Protein AF-A0A2N5IB64-F1 (afdb_monomer_lite)

Foldseek 3Di:
DPDDDPVCPPDLPPPPDDFDDPDVQKTADWDQPDLVAIETADIDGNDPPPCPVVVSVVVSVVVTQKYKYWPPPDPVVVVSLVVVVWDWDFDCDVVVNGTTIMTMDGDD

Radius of gyration: 14.31 Å; chains: 1; bounding box: 31×39×37 Å

pLDDT: mean 80.92, std 18.36, range [35.72, 97.31]

Sequence (108 aa):
MPMVSKLAWDNPYYSFGEMKRLAPGIKGHLIDTGHKGVYIPTLFSEKQGNGTAGAYIDSLKEAYAQIRFPNVLSPILQGMLKRRGFYLKREYVPILKTHADVYVWRRK

Secondary structure (DSSP, 8-state):
-----GGGTS-TT---S--EEEETTEEEEEEE-GGG-EEEEEEEESSSSSSHHHHHHHHHHHH-SEEEEET---HHHHHHHHHTT-EEEEEEEGGGTEEEEEEEEE--

Structure (mmCIF, N/CA/C/O backbone):
data_AF-A0A2N5IB64-F1
#
_entry.id   AF-A0A2N5IB64-F1
#
loop_
_atom_site.group_PDB
_atom_site.id
_atom_site.type_symbol
_atom_site.label_atom_id
_atom_site.label_alt_id
_atom_site.label_comp_id
_atom_site.label_asym_id
_atom_site.label_entity_id
_atom_site.label_seq_id
_atom_site.pdbx_PDB_ins_code
_atom_site.Cartn_x
_atom_site.Cartn_y
_atom_site.Cartn_z
_atom_site.occupancy
_atom_site.B_iso_or_equiv
_atom_site.auth_seq_id
_atom_site.auth_comp_id
_atom_site.auth_asym_id
_atom_site.auth_atom_id
_atom_site.pdbx_PDB_model_num
ATOM 1 N N . MET A 1 1 ? -6.903 25.255 -24.037 1.00 35.94 1 MET A N 1
ATOM 2 C CA . MET A 1 1 ? -6.832 23.793 -23.814 1.00 35.94 1 MET A CA 1
ATOM 3 C C . MET A 1 1 ? -5.558 23.515 -23.035 1.00 35.94 1 MET A C 1
ATOM 5 O O . MET A 1 1 ? -4.513 23.927 -23.527 1.00 35.94 1 MET A O 1
ATOM 9 N N . PRO A 1 2 ? -5.589 22.928 -21.827 1.00 40.12 2 PRO A N 1
ATOM 10 C CA . PRO A 1 2 ? -4.347 22.606 -21.143 1.00 40.12 2 PRO A CA 1
ATOM 11 C C . PRO A 1 2 ? -3.660 21.468 -21.907 1.00 40.12 2 PRO A C 1
ATOM 13 O O . PRO A 1 2 ? -4.249 20.421 -22.172 1.00 40.12 2 PRO A O 1
ATOM 16 N N . MET A 1 3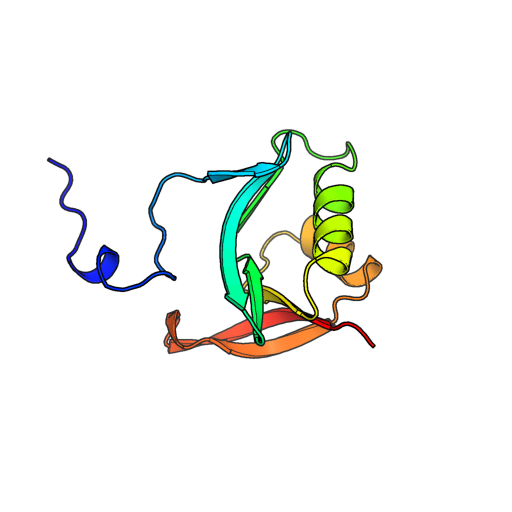 ? -2.428 21.735 -22.328 1.00 41.09 3 MET A N 1
ATOM 17 C CA . MET A 1 3 ? -1.568 20.831 -23.083 1.00 41.09 3 MET A CA 1
ATOM 18 C C . MET A 1 3 ? -1.117 19.701 -22.148 1.00 41.09 3 MET A C 1
ATOM 20 O O . MET A 1 3 ? -0.131 19.827 -21.426 1.00 41.09 3 MET A O 1
ATOM 24 N N . VAL A 1 4 ? -1.864 18.600 -22.115 1.00 40.88 4 VAL A N 1
ATOM 25 C CA . VAL A 1 4 ? -1.390 17.371 -21.470 1.00 40.88 4 VAL A CA 1
ATOM 26 C C . VAL A 1 4 ? -0.304 16.792 -22.377 1.00 40.88 4 VAL A C 1
ATOM 28 O O . VAL A 1 4 ? -0.556 16.503 -23.548 1.00 40.88 4 VAL A O 1
ATOM 31 N N . SER A 1 5 ? 0.929 16.697 -21.874 1.00 36.25 5 SER A N 1
ATOM 32 C CA . SER A 1 5 ? 2.069 16.215 -22.658 1.00 36.25 5 SER A CA 1
ATOM 33 C C . SER A 1 5 ? 1.833 14.774 -23.135 1.00 36.25 5 SER A C 1
ATOM 35 O O . SER A 1 5 ? 1.242 13.958 -22.425 1.00 36.25 5 SER A O 1
ATOM 37 N N . LYS A 1 6 ? 2.324 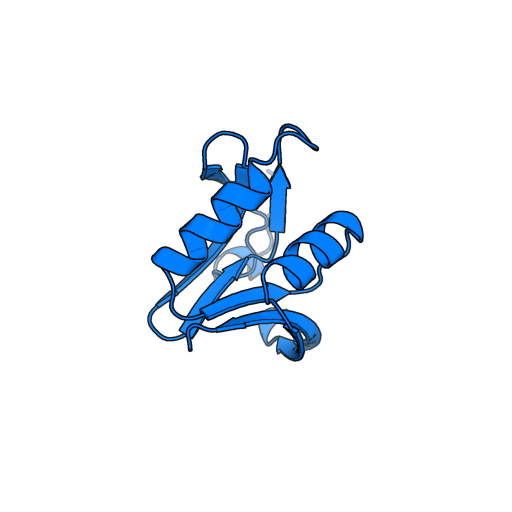14.441 -24.341 1.00 39.97 6 LYS A N 1
ATOM 38 C CA . LYS A 1 6 ? 2.241 13.094 -24.951 1.00 39.97 6 LYS A CA 1
ATOM 39 C C . LYS A 1 6 ? 2.702 11.956 -24.022 1.00 39.97 6 LYS A C 1
ATOM 41 O O . LYS A 1 6 ? 2.291 10.822 -24.217 1.00 39.97 6 LYS A O 1
ATOM 46 N N . LEU A 1 7 ? 3.495 12.255 -22.988 1.00 38.41 7 LEU A N 1
ATOM 47 C CA . LEU A 1 7 ? 3.955 11.289 -21.986 1.00 38.41 7 LEU A CA 1
ATOM 48 C C . LEU A 1 7 ? 2.817 10.631 -21.180 1.00 38.41 7 LEU A C 1
ATOM 50 O O . LEU A 1 7 ? 3.005 9.537 -20.655 1.00 38.41 7 LEU A O 1
ATOM 54 N N . ALA A 1 8 ? 1.666 11.299 -21.051 1.00 40.28 8 ALA A N 1
ATOM 55 C CA . ALA A 1 8 ? 0.556 10.844 -20.213 1.00 40.28 8 ALA A CA 1
ATOM 56 C C . ALA A 1 8 ? -0.352 9.796 -20.883 1.00 40.28 8 ALA A C 1
ATOM 58 O O . ALA A 1 8 ? -1.127 9.143 -20.190 1.00 40.28 8 ALA A O 1
ATOM 59 N N . TRP A 1 9 ? -0.273 9.632 -22.208 1.00 35.97 9 TRP A N 1
ATOM 60 C CA . TRP A 1 9 ? -1.150 8.716 -22.949 1.00 35.97 9 TRP A CA 1
ATOM 61 C C . TRP A 1 9 ? -0.636 7.269 -22.965 1.00 35.97 9 TRP A C 1
ATOM 63 O O . TRP A 1 9 ? -1.440 6.343 -22.931 1.00 35.97 9 TRP A O 1
ATOM 73 N N . ASP A 1 10 ? 0.685 7.071 -22.913 1.00 35.72 10 ASP A N 1
ATOM 74 C CA . ASP A 1 10 ? 1.311 5.753 -23.116 1.00 35.72 10 ASP A CA 1
ATOM 75 C C . ASP A 1 10 ? 1.753 5.055 -21.819 1.00 35.72 10 ASP A C 1
ATOM 77 O O . ASP A 1 10 ? 2.425 4.022 -21.855 1.00 35.72 10 ASP A O 1
ATOM 81 N N . ASN A 1 11 ? 1.421 5.608 -20.648 1.00 43.75 11 ASN A N 1
ATOM 82 C CA . ASN A 1 11 ? 1.944 5.098 -19.386 1.00 43.75 11 ASN A CA 1
ATOM 83 C C . ASN A 1 11 ? 0.846 4.947 -18.315 1.00 43.75 11 ASN A C 1
ATOM 85 O O . ASN A 1 11 ? 0.459 5.944 -17.701 1.00 43.75 11 ASN A O 1
ATOM 89 N N . PRO A 1 12 ? 0.399 3.712 -17.997 1.00 47.06 12 PRO A N 1
ATOM 90 C CA . PRO A 1 12 ? -0.619 3.469 -16.969 1.00 47.06 12 PRO A CA 1
ATOM 91 C C . PRO A 1 12 ? -0.159 3.852 -15.551 1.00 47.06 12 PRO A C 1
ATOM 93 O O . PRO A 1 12 ? -0.943 3.776 -14.607 1.00 47.06 12 PRO A O 1
ATOM 96 N N . TYR A 1 13 ? 1.101 4.273 -15.394 1.00 45.22 13 TYR A N 1
ATOM 97 C CA . TYR A 1 13 ? 1.702 4.680 -14.133 1.00 45.22 13 TYR A CA 1
ATOM 98 C C . TYR A 1 13 ? 1.858 6.211 -13.979 1.00 45.22 13 TYR A C 1
ATOM 100 O O . TYR A 1 13 ? 2.1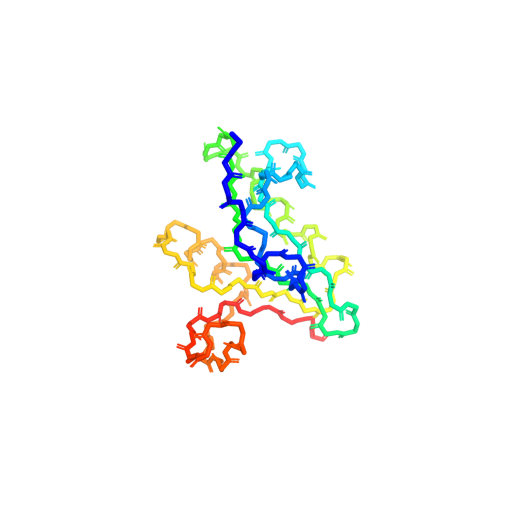25 6.666 -12.868 1.00 45.22 13 TYR A O 1
ATOM 108 N N . TYR A 1 14 ? 1.648 7.017 -15.034 1.00 47.72 14 TYR A N 1
ATOM 109 C CA . TYR A 1 14 ? 1.547 8.487 -14.948 1.00 47.72 14 TYR A CA 1
ATOM 110 C C . TYR A 1 14 ? 0.085 8.922 -14.952 1.00 47.72 14 TYR A C 1
ATOM 112 O O . TYR A 1 14 ? -0.378 9.649 -15.828 1.00 47.72 14 TYR A O 1
ATOM 120 N N . SER A 1 15 ? -0.670 8.514 -13.941 1.00 50.03 15 SER A N 1
ATOM 121 C CA . SER A 1 15 ? -1.950 9.157 -13.693 1.00 50.03 15 SER A CA 1
ATOM 122 C C . SER A 1 15 ? -1.708 10.513 -13.022 1.00 50.03 15 SER A C 1
ATOM 124 O O . SER A 1 15 ? -1.887 10.663 -11.822 1.00 50.03 15 SER A O 1
ATOM 126 N N . PHE A 1 16 ? -1.378 11.518 -13.837 1.00 46.66 16 PHE A N 1
ATOM 127 C CA . PHE A 1 16 ? -1.819 12.905 -13.616 1.00 46.66 16 PHE A CA 1
ATOM 128 C C . PHE A 1 16 ? -3.327 13.059 -13.934 1.00 46.66 16 PHE A C 1
ATOM 130 O O . PHE A 1 16 ? -3.801 14.147 -14.244 1.00 46.66 16 PHE A O 1
ATOM 137 N N . GLY A 1 17 ? -4.079 11.953 -13.928 1.00 54.66 17 GLY A N 1
ATOM 138 C CA . GLY A 1 17 ? -5.533 11.949 -14.015 1.00 54.66 17 GLY A CA 1
ATOM 139 C C . GLY A 1 17 ? -6.160 12.289 -12.666 1.00 54.66 17 GLY A C 1
ATOM 140 O O . GLY A 1 17 ? -5.487 12.307 -11.638 1.00 54.66 17 GLY A O 1
ATOM 141 N N . GLU A 1 18 ? -7.465 12.538 -12.666 1.00 60.62 18 GLU A N 1
ATOM 142 C CA . GLU A 1 18 ? -8.211 12.822 -11.442 1.00 60.62 18 GLU A CA 1
ATOM 143 C C . GLU A 1 18 ? -8.037 11.699 -10.406 1.00 60.62 18 GLU A C 1
ATOM 145 O O . GLU A 1 18 ? -8.060 10.508 -10.740 1.00 60.62 18 GLU A O 1
ATOM 150 N N . MET A 1 19 ? -7.863 12.079 -9.134 1.00 71.81 19 MET A N 1
ATOM 151 C CA . MET A 1 19 ? -7.821 11.123 -8.029 1.00 71.81 19 MET A CA 1
ATOM 152 C C . MET A 1 19 ? -9.122 10.319 -8.007 1.00 71.81 19 MET A C 1
ATOM 154 O O . MET A 1 19 ? -10.197 10.857 -7.731 1.00 71.81 19 MET A O 1
ATOM 158 N N . LYS A 1 20 ? -9.019 9.014 -8.260 1.00 80.38 20 LYS A N 1
ATOM 159 C CA . LYS A 1 20 ? -10.183 8.131 -8.273 1.00 80.38 20 LYS A CA 1
ATOM 160 C C . LYS A 1 20 ? -10.636 7.850 -6.850 1.00 80.38 20 LYS A C 1
ATOM 162 O O . LYS A 1 20 ? -9.822 7.741 -5.933 1.00 80.38 20 LYS A O 1
ATOM 167 N N . ARG A 1 21 ? -11.943 7.682 -6.666 1.00 86.94 21 ARG A N 1
ATOM 168 C CA . ARG A 1 21 ? -12.491 7.123 -5.429 1.00 86.94 21 ARG A CA 1
ATOM 169 C C . ARG A 1 21 ? -12.156 5.631 -5.392 1.00 86.94 21 ARG A C 1
ATOM 171 O O . ARG A 1 21 ? -12.621 4.889 -6.249 1.00 86.94 21 ARG A O 1
ATOM 178 N N . LEU A 1 22 ? -11.338 5.216 -4.427 1.00 85.50 22 LEU A N 1
ATOM 179 C CA . LEU A 1 22 ? -10.899 3.823 -4.273 1.00 85.50 22 LEU A CA 1
ATOM 180 C C . LEU A 1 22 ? -11.801 3.046 -3.306 1.00 85.50 22 LEU A C 1
ATOM 182 O O . LEU A 1 22 ? -12.051 1.864 -3.502 1.00 85.50 22 LEU A O 1
ATOM 186 N N . ALA A 1 23 ? -12.305 3.724 -2.275 1.00 88.75 23 ALA A N 1
ATOM 187 C CA . ALA A 1 23 ? -13.268 3.200 -1.310 1.00 88.75 23 ALA A CA 1
ATOM 188 C C . ALA A 1 23 ? -14.065 4.370 -0.693 1.00 88.75 23 ALA A C 1
ATOM 190 O O . ALA A 1 23 ? -13.715 5.537 -0.917 1.00 88.75 23 ALA A O 1
ATOM 191 N N . PRO A 1 24 ? -15.139 4.126 0.083 1.00 89.44 24 PRO A N 1
ATOM 192 C CA . PRO A 1 24 ? -15.791 5.187 0.848 1.00 89.44 24 PRO A CA 1
ATOM 193 C C . PRO A 1 24 ? -14.777 5.946 1.721 1.00 89.44 24 PRO A C 1
ATOM 195 O O . PRO A 1 24 ? -14.083 5.338 2.528 1.00 89.44 24 PRO A O 1
ATOM 198 N N . GLY A 1 25 ? -14.654 7.265 1.532 1.00 90.00 25 GLY A N 1
ATOM 199 C CA . GLY A 1 25 ? -13.702 8.104 2.268 1.00 90.00 25 GLY A CA 1
ATOM 200 C C . GLY A 1 25 ? -12.244 8.035 1.796 1.00 90.00 25 GLY A C 1
ATOM 201 O O . GLY A 1 25 ? -11.405 8.715 2.384 1.00 90.00 25 GLY A O 1
ATOM 202 N N . ILE A 1 26 ? -11.927 7.251 0.755 1.00 91.12 26 ILE A N 1
ATOM 203 C CA . ILE A 1 26 ? -10.560 7.055 0.249 1.00 91.12 26 ILE A CA 1
ATOM 204 C C . ILE A 1 26 ? -10.470 7.411 -1.232 1.00 91.12 26 ILE A C 1
ATOM 206 O O . ILE A 1 26 ? -11.196 6.868 -2.070 1.00 91.12 26 ILE A O 1
ATOM 210 N N . LYS A 1 27 ? -9.514 8.280 -1.562 1.00 89.62 27 LYS A N 1
ATOM 211 C CA . LYS A 1 27 ? -9.155 8.640 -2.935 1.00 89.62 27 LYS A CA 1
ATOM 212 C C . LYS A 1 27 ? -7.696 8.314 -3.218 1.00 89.62 27 LYS A C 1
ATOM 214 O O . LYS A 1 27 ? -6.881 8.237 -2.301 1.00 89.62 27 LYS A O 1
ATOM 219 N N . GLY A 1 28 ? -7.353 8.148 -4.485 1.00 87.81 28 GLY A N 1
ATOM 220 C CA . GLY A 1 28 ? -5.968 7.983 -4.895 1.00 87.81 28 GLY A CA 1
ATOM 221 C C . GLY A 1 28 ? -5.828 7.276 -6.229 1.00 87.81 28 GLY A C 1
ATOM 222 O O . GLY A 1 28 ? -6.746 7.257 -7.050 1.00 87.81 28 GLY A O 1
ATOM 223 N N . HIS A 1 29 ? -4.660 6.676 -6.411 1.00 85.69 29 HIS A N 1
ATOM 224 C CA . HIS A 1 29 ? -4.329 5.899 -7.591 1.00 85.69 29 HIS A CA 1
ATOM 225 C C . HIS A 1 29 ? -3.942 4.491 -7.169 1.00 85.69 29 HIS A C 1
ATOM 227 O O . HIS A 1 29 ? -3.141 4.294 -6.255 1.00 85.69 29 HIS A O 1
ATOM 233 N N . LEU A 1 30 ? -4.534 3.518 -7.850 1.00 86.62 30 LEU A N 1
ATOM 234 C CA . LEU A 1 30 ? -4.275 2.104 -7.668 1.00 86.62 30 LEU A CA 1
ATOM 235 C C . LEU A 1 30 ? -3.959 1.520 -9.035 1.00 86.62 30 LEU A C 1
ATOM 237 O O . LEU A 1 30 ? -4.710 1.721 -9.988 1.00 86.62 30 LEU A O 1
ATOM 241 N N . ILE A 1 31 ? -2.837 0.819 -9.113 1.00 85.56 31 ILE A N 1
ATOM 242 C CA . ILE A 1 31 ? -2.367 0.165 -10.323 1.00 85.56 31 ILE A CA 1
ATOM 243 C C . ILE A 1 31 ? -2.297 -1.318 -10.009 1.00 85.56 31 ILE A C 1
ATOM 245 O O . ILE A 1 31 ? -1.388 -1.783 -9.314 1.00 85.56 31 ILE A O 1
ATOM 249 N N . ASP A 1 32 ? -3.303 -2.042 -10.481 1.00 84.31 32 ASP A N 1
ATOM 250 C CA . ASP A 1 32 ? -3.318 -3.493 -10.418 1.00 84.31 32 ASP A CA 1
ATOM 251 C C . ASP A 1 32 ? -2.348 -4.041 -11.471 1.00 84.31 32 ASP A C 1
ATOM 253 O O . ASP A 1 32 ? -2.420 -3.698 -12.651 1.00 84.31 32 ASP A O 1
ATOM 257 N N . THR A 1 33 ? -1.398 -4.859 -11.025 1.00 79.69 33 THR A N 1
ATOM 258 C CA . THR A 1 33 ? -0.401 -5.508 -11.885 1.00 79.69 33 THR A CA 1
ATOM 259 C C . THR A 1 33 ? -0.608 -7.026 -11.956 1.00 79.69 33 THR A C 1
ATOM 261 O O . THR A 1 33 ? 0.316 -7.771 -12.300 1.00 79.69 33 THR A O 1
ATOM 264 N N . GLY A 1 34 ? -1.810 -7.502 -11.615 1.00 79.44 34 GLY A N 1
ATOM 265 C CA . GLY A 1 34 ? -2.194 -8.908 -11.630 1.00 79.44 34 GLY A CA 1
ATOM 266 C C . GLY A 1 34 ? -1.341 -9.730 -10.666 1.00 79.44 34 GLY A C 1
ATOM 267 O O . GLY A 1 34 ? -1.223 -9.415 -9.482 1.00 79.44 34 GLY A O 1
ATOM 268 N N . HIS A 1 35 ? -0.665 -10.765 -11.177 1.00 69.44 35 HIS A N 1
ATOM 269 C CA . HIS A 1 35 ? 0.189 -11.653 -10.372 1.00 69.44 35 HIS A CA 1
ATOM 270 C C . HIS A 1 35 ? 1.320 -10.937 -9.616 1.00 69.44 35 HIS A C 1
ATOM 272 O O . HIS A 1 35 ? 1.827 -11.461 -8.626 1.00 69.44 35 HIS A O 1
ATOM 278 N N . LYS A 1 36 ? 1.728 -9.738 -10.054 1.00 70.56 36 LYS A N 1
ATOM 279 C CA . LYS A 1 36 ? 2.749 -8.933 -9.366 1.00 70.56 36 LYS A CA 1
ATOM 280 C C . LYS A 1 36 ? 2.191 -8.172 -8.157 1.00 70.56 36 LYS A C 1
ATOM 282 O O . LYS A 1 36 ? 2.986 -7.613 -7.397 1.00 70.56 36 LYS A O 1
ATOM 287 N N . GLY A 1 37 ? 0.875 -8.183 -7.947 1.00 86.62 37 GLY A N 1
ATOM 288 C CA . GLY A 1 37 ? 0.173 -7.498 -6.867 1.00 86.62 37 GLY A CA 1
ATOM 289 C C . GLY A 1 37 ? -0.297 -6.102 -7.263 1.00 86.62 37 GLY A C 1
ATOM 290 O O . GLY A 1 37 ? -0.480 -5.801 -8.439 1.00 86.62 37 GLY A O 1
ATOM 291 N N . VAL A 1 38 ? -0.452 -5.230 -6.274 1.00 89.56 38 VAL A N 1
ATOM 292 C CA . VAL A 1 38 ? -0.960 -3.871 -6.473 1.00 89.56 38 VAL A CA 1
ATOM 293 C C . VAL A 1 38 ? 0.067 -2.812 -6.075 1.00 89.56 38 VAL A C 1
ATOM 295 O O . VAL A 1 38 ? 0.808 -2.972 -5.100 1.00 89.56 38 VAL A O 1
ATOM 298 N N . TYR A 1 39 ? 0.106 -1.721 -6.837 1.00 88.50 39 TYR A N 1
ATOM 299 C CA . TYR A 1 39 ? 0.902 -0.528 -6.560 1.00 88.50 39 TYR A CA 1
ATOM 300 C C . TYR A 1 39 ? -0.016 0.655 -6.258 1.00 88.50 39 TYR A C 1
ATOM 302 O O . TYR A 1 39 ? -0.943 0.943 -7.011 1.00 88.50 39 TYR A O 1
ATOM 310 N N . ILE A 1 40 ? 0.264 1.358 -5.165 1.00 89.56 40 ILE A N 1
ATOM 311 C CA . ILE A 1 40 ? -0.533 2.493 -4.694 1.00 89.56 40 ILE A CA 1
ATOM 312 C C . ILE A 1 40 ? 0.402 3.692 -4.527 1.00 89.56 40 ILE A C 1
ATOM 314 O O . ILE A 1 40 ? 0.934 3.914 -3.437 1.00 89.56 40 ILE A O 1
ATOM 318 N N . PRO A 1 41 ? 0.668 4.443 -5.611 1.00 85.38 41 PRO A N 1
ATOM 319 C CA . PRO A 1 41 ? 1.562 5.598 -5.566 1.00 85.38 41 PRO A CA 1
ATOM 320 C C . PRO A 1 41 ? 0.979 6.777 -4.785 1.00 85.38 41 PRO A C 1
ATOM 322 O O . PRO A 1 41 ? 1.722 7.643 -4.333 1.00 85.38 41 PRO A O 1
ATOM 325 N N . THR A 1 42 ? -0.343 6.838 -4.631 1.00 85.75 42 THR A N 1
ATOM 326 C CA . THR A 1 42 ? -1.015 7.952 -3.959 1.00 85.75 42 THR A CA 1
ATOM 327 C C . THR A 1 42 ? -2.257 7.449 -3.248 1.00 85.75 42 THR A C 1
ATOM 329 O O . THR A 1 42 ? -3.090 6.767 -3.844 1.00 85.75 42 THR A O 1
ATOM 332 N N . LEU A 1 43 ? -2.380 7.806 -1.971 1.00 88.25 43 LEU A N 1
ATOM 333 C CA . LEU A 1 43 ? -3.504 7.457 -1.113 1.00 88.25 43 LEU A CA 1
ATOM 334 C C . LEU A 1 43 ? -3.874 8.671 -0.263 1.00 88.25 43 LEU A C 1
ATOM 336 O O . LEU A 1 43 ? -3.026 9.234 0.428 1.00 88.25 43 LEU A O 1
ATOM 340 N N . PHE A 1 44 ? -5.145 9.045 -0.292 1.00 88.25 44 PHE A N 1
ATOM 341 C CA . PHE A 1 44 ? -5.699 10.170 0.440 1.00 88.25 44 PHE A CA 1
ATOM 342 C C . PHE A 1 44 ? -6.961 9.738 1.185 1.00 88.25 44 PHE A C 1
ATOM 344 O O . PHE A 1 44 ? -7.840 9.095 0.613 1.00 88.25 44 PHE A O 1
ATOM 351 N N . SER A 1 45 ? -7.054 10.110 2.461 1.00 90.56 45 SER A N 1
ATOM 352 C CA . SER A 1 45 ? -8.253 9.915 3.279 1.00 90.56 45 SER A CA 1
ATOM 353 C C . SER A 1 45 ? -8.984 11.242 3.407 1.00 90.56 45 SER A C 1
ATOM 355 O O . SER A 1 45 ? -8.380 12.220 3.844 1.00 90.56 45 SER A O 1
ATOM 357 N N . GLU A 1 46 ? -10.276 11.276 3.077 1.00 89.31 46 GLU A N 1
ATOM 358 C CA . GLU A 1 46 ? -11.114 12.481 3.198 1.00 89.31 46 GLU A CA 1
ATOM 359 C C . GLU A 1 46 ? -11.207 12.970 4.648 1.00 89.31 46 GLU A C 1
ATOM 361 O O . GLU A 1 46 ? -11.293 14.168 4.905 1.00 89.31 46 GLU A O 1
ATOM 366 N N . LYS A 1 47 ? -11.136 12.038 5.605 1.00 89.75 47 LYS A N 1
ATOM 367 C CA . LYS A 1 47 ? -11.072 12.322 7.038 1.00 89.75 47 LYS A CA 1
ATOM 368 C C . LYS A 1 47 ? -9.918 11.547 7.661 1.00 89.75 47 LYS A C 1
ATOM 370 O O . LYS A 1 47 ? -9.788 10.341 7.457 1.00 89.75 47 LYS A O 1
ATOM 375 N N . GLN A 1 48 ? -9.063 12.232 8.412 1.00 86.38 48 GLN A N 1
ATOM 376 C CA . GLN A 1 48 ? -7.972 11.594 9.149 1.00 86.38 48 GLN A CA 1
ATOM 377 C C . GLN A 1 48 ? -8.458 11.124 10.530 1.00 86.38 48 GLN A C 1
ATOM 379 O O . GLN A 1 48 ? -9.406 11.675 11.083 1.00 86.38 48 GLN A O 1
ATOM 384 N N . GLY A 1 49 ? -7.821 10.089 11.085 1.00 85.88 49 GLY A N 1
ATOM 385 C CA . GLY A 1 49 ? -8.068 9.626 12.460 1.00 85.88 49 GLY A CA 1
ATOM 386 C C . GLY A 1 49 ? -9.306 8.745 12.683 1.00 85.88 49 GLY A C 1
ATOM 387 O O . GLY A 1 49 ? -9.507 8.279 13.796 1.00 85.88 49 GLY A O 1
ATOM 388 N N . ASN A 1 50 ? -10.107 8.453 11.656 1.00 88.38 50 ASN A N 1
ATOM 389 C CA . ASN A 1 50 ? -11.324 7.630 11.777 1.00 88.38 50 ASN A CA 1
ATOM 390 C C . ASN A 1 50 ? -11.124 6.137 11.429 1.00 88.38 50 ASN A C 1
ATOM 392 O O . ASN A 1 50 ? -12.089 5.385 11.354 1.00 88.38 50 ASN A O 1
ATOM 396 N N . GLY A 1 51 ? -9.888 5.717 11.144 1.00 90.12 51 GLY A N 1
ATOM 397 C CA . GLY A 1 51 ? -9.557 4.330 10.801 1.00 90.12 51 GLY A CA 1
ATOM 398 C C . GLY A 1 51 ? -9.857 3.900 9.358 1.00 90.12 51 GLY A C 1
ATOM 399 O O . GLY A 1 51 ? -9.401 2.827 8.969 1.00 90.12 51 GLY A O 1
ATOM 400 N N . THR A 1 52 ? -10.521 4.719 8.530 1.00 93.00 52 THR A N 1
ATOM 401 C CA . THR A 1 52 ? -10.944 4.329 7.168 1.00 93.00 52 THR A CA 1
ATOM 402 C C . THR A 1 52 ? -9.774 3.909 6.278 1.00 93.00 52 THR A C 1
ATOM 404 O O . THR A 1 52 ? -9.836 2.866 5.634 1.00 93.00 52 THR A O 1
ATOM 407 N N . ALA A 1 53 ? -8.671 4.665 6.283 1.00 92.75 53 ALA A N 1
ATOM 408 C CA . ALA A 1 53 ? -7.481 4.307 5.506 1.00 92.75 53 ALA A CA 1
ATOM 409 C C . ALA A 1 53 ? -6.877 2.972 5.960 1.00 92.75 53 ALA A C 1
ATOM 411 O O . ALA A 1 53 ? -6.411 2.188 5.140 1.00 92.75 53 ALA A O 1
ATOM 412 N N . GLY A 1 54 ? -6.925 2.701 7.265 1.00 94.00 54 GLY A N 1
ATOM 413 C CA . GLY A 1 54 ? -6.466 1.443 7.829 1.00 94.00 54 GLY A CA 1
ATOM 414 C C . GLY A 1 54 ? -7.309 0.264 7.353 1.00 94.00 54 GLY A C 1
ATOM 415 O O . GLY A 1 54 ? -6.748 -0.693 6.833 1.00 94.00 54 GLY A O 1
ATOM 416 N N . ALA A 1 55 ? -8.635 0.378 7.467 1.00 94.06 55 ALA A N 1
ATOM 417 C CA . ALA A 1 55 ? -9.575 -0.644 7.007 1.00 94.06 55 ALA A CA 1
ATOM 418 C C . ALA A 1 55 ? -9.432 -0.921 5.503 1.00 94.06 55 ALA A C 1
ATOM 420 O O . ALA A 1 55 ? -9.411 -2.075 5.088 1.00 94.06 55 ALA A O 1
ATOM 421 N N . TYR A 1 56 ? -9.248 0.126 4.694 1.00 94.50 56 TYR A N 1
ATOM 422 C CA . TYR A 1 56 ? -8.972 -0.024 3.266 1.00 94.50 56 TYR A CA 1
ATOM 423 C C . TYR A 1 56 ? -7.651 -0.759 2.993 1.00 94.50 56 TYR A C 1
ATOM 425 O O . TYR A 1 56 ? -7.591 -1.639 2.144 1.00 94.50 56 TYR A O 1
ATOM 433 N N . ILE A 1 57 ? -6.577 -0.441 3.720 1.00 94.81 57 ILE A N 1
ATOM 434 C CA . ILE A 1 57 ? -5.304 -1.163 3.568 1.00 94.81 57 ILE A CA 1
ATOM 435 C C . ILE A 1 57 ? -5.456 -2.638 3.948 1.00 94.81 57 ILE A C 1
ATOM 437 O O . ILE A 1 57 ? -4.823 -3.495 3.334 1.00 94.81 57 ILE A O 1
ATOM 441 N N . ASP A 1 58 ? -6.268 -2.936 4.957 1.00 95.12 58 ASP A N 1
ATOM 442 C CA . ASP A 1 58 ? -6.485 -4.306 5.404 1.00 95.12 58 ASP A CA 1
ATOM 443 C C . ASP A 1 58 ? -7.331 -5.101 4.388 1.00 95.12 58 ASP A C 1
ATOM 445 O O . ASP A 1 58 ? -6.948 -6.223 4.066 1.00 95.12 58 ASP A O 1
ATOM 449 N N . SER A 1 59 ? -8.343 -4.500 3.745 1.00 93.56 59 SER A N 1
ATOM 450 C CA . SER A 1 59 ? -9.084 -5.166 2.655 1.00 93.56 59 SER A CA 1
ATOM 451 C C . SER A 1 59 ? -8.220 -5.455 1.421 1.00 93.56 59 SER A C 1
ATOM 453 O O . SER A 1 59 ? -8.397 -6.468 0.746 1.00 93.56 59 SER A O 1
ATOM 455 N N . LEU A 1 60 ? -7.211 -4.625 1.135 1.00 92.25 60 LEU A N 1
ATOM 456 C CA . LEU A 1 60 ? -6.256 -4.913 0.058 1.00 92.25 60 LEU A CA 1
ATOM 457 C C . LEU A 1 60 ? -5.450 -6.194 0.311 1.00 92.25 60 LEU A C 1
ATOM 459 O O . LEU A 1 60 ? -5.055 -6.857 -0.647 1.00 92.25 60 LEU A O 1
ATOM 463 N N . LYS A 1 61 ? -5.193 -6.557 1.573 1.00 93.25 61 LYS A N 1
ATOM 464 C CA . LYS A 1 61 ? -4.461 -7.791 1.916 1.00 93.25 61 LYS A CA 1
ATOM 465 C C . LYS A 1 61 ? -5.281 -9.046 1.651 1.00 93.25 61 LYS A C 1
ATOM 467 O O . LYS A 1 61 ? -4.708 -10.108 1.425 1.00 93.25 61 LYS A O 1
ATOM 472 N N . GLU A 1 62 ? -6.602 -8.919 1.686 1.00 90.38 62 GLU A N 1
ATOM 473 C CA . GLU A 1 62 ? -7.530 -9.992 1.335 1.00 90.38 62 GLU A CA 1
ATOM 474 C C . GLU A 1 62 ? -7.550 -10.200 -0.185 1.00 90.38 62 GLU A C 1
ATOM 476 O O . GLU A 1 62 ? -7.540 -11.336 -0.658 1.00 90.38 62 GLU A O 1
ATOM 481 N N . ALA A 1 63 ? -7.500 -9.103 -0.948 1.00 88.81 63 ALA A N 1
ATOM 482 C CA . ALA A 1 63 ? -7.600 -9.125 -2.405 1.00 88.81 63 ALA A CA 1
ATOM 483 C C . ALA A 1 63 ? -6.281 -9.459 -3.129 1.00 88.81 63 ALA A C 1
ATOM 485 O O . ALA A 1 63 ? -6.296 -10.135 -4.157 1.00 88.81 63 ALA A O 1
ATOM 486 N N . TYR A 1 64 ? -5.131 -9.006 -2.621 1.00 90.50 64 TYR A N 1
ATOM 487 C CA . TYR A 1 64 ? -3.855 -9.091 -3.339 1.00 90.50 64 TYR A CA 1
ATOM 488 C C . TYR A 1 64 ? -2.814 -9.916 -2.584 1.00 90.50 64 TYR A C 1
ATOM 490 O O . TYR A 1 64 ? -2.699 -9.843 -1.369 1.00 90.50 64 TYR A O 1
ATOM 498 N N . ALA A 1 65 ? -1.974 -10.660 -3.312 1.00 91.44 65 ALA A N 1
ATOM 499 C CA . ALA A 1 65 ? -0.841 -11.385 -2.722 1.00 91.44 65 ALA A CA 1
ATOM 500 C C . ALA A 1 65 ? 0.323 -10.458 -2.322 1.00 91.44 65 ALA A C 1
ATOM 502 O O . ALA A 1 65 ? 1.159 -10.815 -1.491 1.00 91.44 65 ALA A O 1
ATOM 503 N N . GLN A 1 66 ? 0.399 -9.276 -2.939 1.00 93.88 66 GLN A N 1
ATOM 504 C CA . GLN A 1 66 ? 1.443 -8.294 -2.693 1.00 93.88 66 GLN A CA 1
ATOM 505 C C . GLN A 1 66 ? 0.898 -6.874 -2.864 1.00 93.88 66 GLN A C 1
ATOM 507 O O . GLN A 1 66 ? 0.171 -6.593 -3.812 1.00 93.88 66 GLN A O 1
ATOM 512 N N . ILE A 1 67 ? 1.293 -5.970 -1.970 1.00 94.31 67 ILE A N 1
ATOM 513 C CA . ILE A 1 67 ? 0.886 -4.561 -1.971 1.00 94.31 67 ILE A CA 1
ATOM 514 C C . ILE A 1 67 ? 2.141 -3.702 -1.851 1.00 94.31 67 ILE A C 1
ATOM 516 O O . ILE A 1 67 ? 3.044 -4.028 -1.074 1.00 94.31 67 ILE A O 1
ATOM 520 N N . ARG A 1 68 ? 2.209 -2.607 -2.610 1.00 93.12 68 ARG A N 1
ATOM 521 C CA . ARG A 1 68 ? 3.344 -1.682 -2.596 1.00 93.12 68 ARG A CA 1
ATOM 522 C C . ARG A 1 68 ? 2.909 -0.227 -2.533 1.00 93.12 68 ARG A C 1
ATOM 524 O O . ARG A 1 68 ? 2.085 0.207 -3.331 1.00 93.12 68 ARG A O 1
ATOM 531 N N . PHE A 1 69 ? 3.558 0.529 -1.656 1.00 92.75 69 PHE A N 1
ATOM 532 C CA . PHE A 1 69 ? 3.435 1.980 -1.558 1.00 92.75 69 PHE A CA 1
ATOM 533 C C . PHE A 1 69 ? 4.807 2.625 -1.809 1.00 92.75 69 PHE A C 1
ATOM 535 O O . PHE A 1 69 ? 5.646 2.630 -0.901 1.00 92.75 69 PHE A O 1
ATOM 542 N N . PRO A 1 70 ? 5.086 3.117 -3.028 1.00 89.19 70 PRO A N 1
ATOM 543 C CA . PRO A 1 70 ? 6.325 3.832 -3.319 1.00 89.19 70 PRO A CA 1
ATOM 544 C C . PRO A 1 70 ? 6.289 5.261 -2.755 1.00 89.19 70 PRO A C 1
ATOM 546 O O . PRO A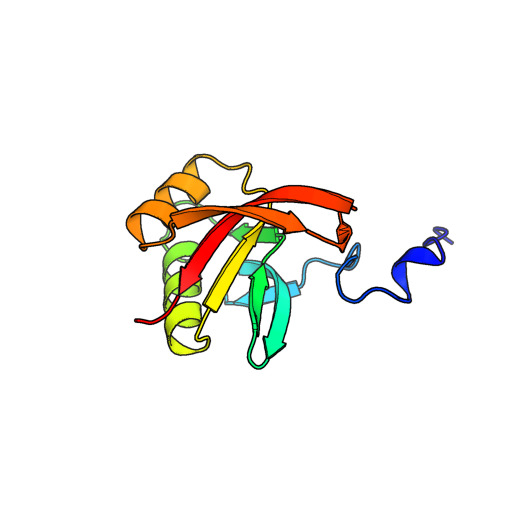 1 70 ? 5.249 5.913 -2.790 1.00 89.19 70 PRO A O 1
ATOM 549 N N . ASN A 1 71 ? 7.436 5.762 -2.284 1.00 86.81 71 ASN A N 1
ATOM 550 C CA . ASN A 1 71 ? 7.649 7.157 -1.869 1.00 86.81 71 ASN A CA 1
ATOM 551 C C . ASN A 1 71 ? 6.628 7.684 -0.849 1.00 86.81 71 ASN A C 1
ATOM 553 O O . ASN A 1 71 ? 6.089 8.781 -0.991 1.00 86.81 71 ASN A O 1
ATOM 557 N N . VAL A 1 72 ? 6.353 6.913 0.204 1.00 90.69 72 VAL A N 1
ATOM 558 C CA . VAL A 1 72 ? 5.445 7.357 1.269 1.00 90.69 72 VAL A CA 1
ATOM 559 C C . VAL A 1 72 ? 6.081 8.507 2.049 1.00 90.69 72 VAL A C 1
ATOM 561 O O . VAL A 1 72 ? 6.943 8.281 2.893 1.00 90.69 72 VAL A O 1
ATOM 564 N N . LEU A 1 73 ? 5.623 9.735 1.801 1.00 89.06 73 LEU A N 1
ATOM 565 C CA . LEU A 1 73 ? 6.146 10.940 2.459 1.00 89.06 73 LEU A CA 1
ATOM 566 C C . LEU A 1 73 ? 5.533 11.194 3.846 1.00 89.06 73 LEU A C 1
ATOM 568 O O . LEU A 1 73 ? 6.172 11.801 4.696 1.00 89.06 73 LEU A O 1
ATOM 572 N N . SER A 1 74 ? 4.297 10.741 4.089 1.00 90.06 74 SER A N 1
ATOM 573 C CA . SER A 1 74 ? 3.581 10.988 5.351 1.00 90.06 74 SER A CA 1
ATOM 574 C C . SER A 1 74 ? 4.094 10.084 6.483 1.00 90.06 74 SER A C 1
ATOM 576 O O . SER A 1 74 ? 3.875 8.869 6.412 1.00 90.06 74 SER A O 1
ATOM 578 N N . PRO A 1 75 ? 4.674 10.627 7.575 1.00 92.62 75 PRO A N 1
ATOM 579 C CA . PRO A 1 75 ? 5.146 9.819 8.706 1.00 92.62 75 PRO A CA 1
ATOM 580 C C . PRO A 1 75 ? 4.022 9.026 9.386 1.00 92.62 75 PRO A C 1
ATOM 582 O O . PRO A 1 75 ? 4.225 7.902 9.850 1.00 92.62 75 PRO A O 1
ATOM 585 N N . ILE A 1 76 ? 2.806 9.584 9.395 1.00 92.69 76 ILE A N 1
ATOM 586 C CA . ILE A 1 76 ? 1.611 8.928 9.940 1.00 92.69 76 ILE A CA 1
ATOM 587 C C . ILE A 1 76 ? 1.297 7.665 9.131 1.00 92.69 76 ILE A C 1
ATOM 589 O O . ILE A 1 76 ? 1.093 6.593 9.710 1.00 92.69 76 ILE A O 1
ATOM 593 N N . LEU A 1 77 ? 1.300 7.771 7.797 1.00 92.25 77 LEU A N 1
ATOM 594 C CA . LEU A 1 77 ? 1.068 6.629 6.916 1.00 92.25 77 LEU A CA 1
ATOM 595 C C . LEU A 1 77 ? 2.206 5.607 7.021 1.00 92.25 77 LEU A C 1
ATOM 597 O O . LEU A 1 77 ? 1.932 4.416 7.131 1.00 92.25 77 LEU A O 1
ATOM 601 N N . GLN A 1 78 ? 3.467 6.045 7.092 1.00 95.19 78 GLN A N 1
ATOM 602 C CA . GLN A 1 78 ? 4.604 5.145 7.323 1.00 95.19 78 GLN A CA 1
ATOM 603 C C . GLN A 1 78 ? 4.426 4.322 8.608 1.00 95.19 78 GLN A C 1
ATOM 605 O O . GLN A 1 78 ? 4.580 3.100 8.593 1.00 95.19 78 GLN A O 1
ATOM 610 N N . GLY A 1 79 ? 4.063 4.967 9.722 1.00 95.62 79 GLY A N 1
ATOM 611 C CA . GLY A 1 79 ? 3.796 4.282 10.987 1.00 95.62 79 GLY A CA 1
ATOM 612 C C . GLY A 1 79 ? 2.611 3.317 10.893 1.00 95.62 79 GLY A C 1
ATOM 613 O O . GLY A 1 79 ? 2.670 2.203 11.415 1.00 95.62 79 GLY A O 1
ATOM 614 N N . MET A 1 80 ? 1.550 3.716 10.186 1.00 95.12 80 MET A N 1
ATOM 615 C CA . MET A 1 80 ? 0.382 2.871 9.928 1.00 95.12 80 MET A CA 1
ATOM 616 C C . MET A 1 80 ? 0.739 1.611 9.128 1.00 95.12 80 MET A C 1
ATOM 618 O O . MET A 1 80 ? 0.291 0.523 9.493 1.00 95.12 80 MET A O 1
ATOM 622 N N . LEU A 1 81 ? 1.546 1.749 8.073 1.00 96.69 81 LEU A N 1
ATOM 623 C CA . LEU A 1 81 ? 2.002 0.650 7.220 1.00 96.69 81 LEU A CA 1
ATOM 624 C C . LEU A 1 81 ? 2.908 -0.313 7.996 1.00 96.69 81 LEU A C 1
ATOM 626 O O . LEU A 1 81 ? 2.674 -1.521 7.977 1.00 96.69 81 LEU A O 1
ATOM 630 N N . LYS A 1 82 ? 3.879 0.208 8.757 1.00 96.56 82 LYS A N 1
ATOM 631 C CA . LYS A 1 82 ? 4.771 -0.609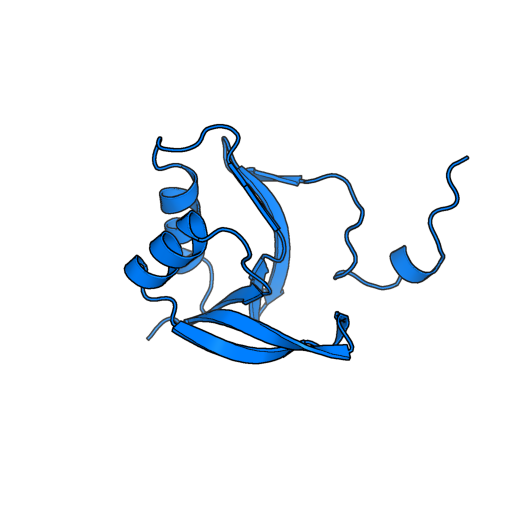 9.601 1.00 96.56 82 LYS A CA 1
ATOM 632 C C . LYS A 1 82 ? 3.989 -1.480 10.588 1.00 96.56 82 LYS A C 1
ATOM 634 O O . LYS A 1 82 ? 4.190 -2.690 10.627 1.00 96.56 82 LYS A O 1
ATOM 639 N N . ARG A 1 83 ? 3.026 -0.901 11.323 1.00 96.06 83 ARG A N 1
ATOM 640 C CA . ARG A 1 83 ? 2.155 -1.659 12.252 1.00 96.06 83 ARG A CA 1
ATOM 641 C C . ARG A 1 83 ? 1.301 -2.722 11.554 1.00 96.06 83 ARG A C 1
ATOM 643 O O . ARG A 1 83 ? 0.878 -3.677 12.188 1.00 96.06 83 ARG A O 1
ATOM 650 N N . ARG A 1 84 ? 1.055 -2.561 10.252 1.00 95.69 84 ARG A N 1
ATOM 651 C CA . ARG A 1 84 ? 0.299 -3.491 9.401 1.00 95.69 84 ARG A CA 1
ATOM 652 C C . ARG A 1 84 ? 1.165 -4.561 8.736 1.00 95.69 84 ARG A C 1
ATOM 654 O O . ARG A 1 84 ? 0.643 -5.290 7.893 1.00 95.69 84 ARG A O 1
ATOM 661 N N . GLY A 1 85 ? 2.442 -4.660 9.102 1.00 96.56 85 GLY A N 1
ATOM 662 C CA . GLY A 1 85 ? 3.364 -5.677 8.597 1.00 96.56 85 GLY A CA 1
ATOM 663 C C . GLY A 1 85 ? 4.004 -5.336 7.253 1.00 96.56 85 GLY A C 1
ATOM 664 O O . GLY A 1 85 ? 4.571 -6.221 6.618 1.00 96.56 85 GLY A O 1
ATOM 665 N N . PHE A 1 86 ? 3.914 -4.084 6.795 1.00 97.31 86 PHE A N 1
ATOM 666 C CA . PHE A 1 86 ? 4.698 -3.640 5.645 1.00 97.31 86 PHE A CA 1
ATOM 667 C C . PHE A 1 86 ? 6.153 -3.435 6.068 1.00 97.31 86 PHE A C 1
ATOM 669 O O . PHE A 1 86 ? 6.425 -2.801 7.090 1.00 97.31 86 PHE A O 1
ATOM 676 N N . TYR A 1 87 ? 7.087 -3.909 5.251 1.00 96.44 87 TYR A N 1
ATOM 677 C CA . TYR A 1 87 ? 8.516 -3.671 5.417 1.00 96.44 87 TYR A CA 1
ATOM 678 C C . TYR A 1 87 ? 9.018 -2.692 4.356 1.00 96.44 87 TYR A C 1
ATOM 680 O O . TYR A 1 87 ? 8.500 -2.640 3.240 1.00 96.44 87 TYR A O 1
ATOM 688 N N . LEU A 1 88 ? 10.016 -1.887 4.715 1.00 96.00 88 LEU A N 1
ATOM 689 C CA . LEU A 1 88 ? 10.629 -0.944 3.788 1.00 96.00 88 LEU A CA 1
ATOM 690 C C . LEU A 1 88 ? 11.658 -1.671 2.923 1.00 96.00 88 LEU A C 1
ATOM 692 O O . LEU A 1 88 ? 12.493 -2.413 3.439 1.00 96.00 88 LEU A O 1
ATOM 696 N N . LYS A 1 89 ? 11.615 -1.440 1.614 1.00 94.69 89 LYS A N 1
ATOM 697 C CA . LYS A 1 89 ? 12.586 -1.962 0.660 1.00 94.69 89 LYS A CA 1
ATOM 698 C C . LYS A 1 89 ? 12.954 -0.879 -0.344 1.00 94.69 89 LYS A C 1
ATOM 700 O O . LYS A 1 89 ? 12.079 -0.202 -0.876 1.00 94.69 89 LYS A O 1
ATOM 705 N N . ARG A 1 90 ? 14.245 -0.763 -0.645 1.00 92.06 90 ARG A N 1
ATOM 706 C CA . ARG A 1 90 ? 14.725 0.069 -1.745 1.00 92.06 90 ARG A CA 1
ATOM 707 C C . ARG A 1 90 ? 14.584 -0.720 -3.042 1.00 92.06 90 ARG A C 1
ATOM 709 O O . ARG A 1 90 ? 15.240 -1.745 -3.216 1.00 92.06 90 ARG A O 1
ATOM 716 N N . GLU A 1 91 ? 13.693 -0.286 -3.924 1.00 86.81 91 GLU A N 1
ATOM 717 C CA . GLU A 1 91 ? 13.463 -0.928 -5.222 1.00 86.81 91 GLU A CA 1
ATOM 718 C C . GLU A 1 91 ? 13.748 0.065 -6.343 1.00 86.81 91 GLU A C 1
ATOM 720 O O . GLU A 1 91 ? 13.427 1.248 -6.235 1.00 86.81 91 GLU A O 1
ATOM 725 N N . TYR A 1 92 ? 14.344 -0.412 -7.438 1.00 81.19 92 TYR A N 1
ATOM 726 C CA . TYR A 1 92 ? 14.336 0.360 -8.672 1.00 81.19 92 TYR A CA 1
ATOM 727 C C . TYR A 1 92 ? 12.890 0.468 -9.146 1.00 81.19 92 TYR A C 1
ATOM 729 O O . TYR A 1 92 ? 12.233 -0.550 -9.368 1.00 81.19 92 TYR A O 1
ATOM 737 N N . VAL A 1 93 ? 12.390 1.693 -9.275 1.00 71.44 93 VAL A N 1
ATOM 738 C CA . VAL A 1 93 ? 11.045 1.957 -9.774 1.00 71.44 93 VAL A CA 1
ATOM 739 C C . VAL A 1 93 ? 11.192 2.445 -11.213 1.00 71.44 93 VAL A C 1
ATOM 741 O O . VAL A 1 93 ? 11.571 3.601 -11.420 1.00 71.44 93 VAL A O 1
ATOM 744 N N . PRO A 1 94 ? 10.882 1.598 -12.219 1.00 69.69 94 PRO A N 1
ATOM 745 C CA . PRO A 1 94 ? 11.150 1.915 -13.619 1.00 69.69 94 PRO A CA 1
ATOM 746 C C . PRO A 1 94 ? 10.534 3.237 -14.079 1.00 69.69 94 PRO A C 1
ATOM 748 O O . PRO A 1 94 ? 11.176 3.973 -14.823 1.00 69.69 94 PRO A O 1
ATOM 751 N N . ILE A 1 95 ? 9.336 3.588 -13.588 1.00 61.91 95 ILE A N 1
ATOM 752 C CA . ILE A 1 95 ? 8.687 4.855 -13.957 1.00 61.91 95 ILE A CA 1
ATOM 753 C C . ILE A 1 95 ? 9.479 6.083 -13.498 1.00 61.91 95 ILE A C 1
ATOM 755 O O . ILE A 1 95 ? 9.561 7.068 -14.222 1.00 61.91 95 ILE A O 1
ATOM 759 N N . LEU A 1 96 ? 10.099 6.029 -12.322 1.00 63.44 96 LEU A N 1
ATOM 760 C CA . LEU A 1 96 ? 10.866 7.152 -11.787 1.00 63.44 96 LEU A CA 1
ATOM 761 C C . LEU A 1 96 ? 12.315 7.145 -12.289 1.00 63.44 96 LEU A C 1
ATOM 763 O O . LEU A 1 96 ? 13.076 8.050 -11.959 1.00 63.44 96 LEU A O 1
ATOM 767 N N . LYS A 1 97 ? 12.707 6.106 -13.044 1.00 75.62 97 LYS A N 1
ATOM 768 C CA . LYS A 1 97 ? 14.083 5.828 -13.480 1.00 75.62 97 LYS A CA 1
ATOM 769 C C . LYS A 1 97 ? 15.107 5.905 -12.341 1.00 75.62 97 LYS A C 1
ATOM 771 O O . LYS A 1 97 ? 16.277 6.198 -12.567 1.00 75.62 97 LYS A O 1
ATOM 776 N N . THR A 1 98 ? 14.676 5.626 -11.114 1.00 81.19 98 THR A N 1
ATOM 777 C CA . THR A 1 98 ? 15.506 5.725 -9.914 1.00 81.19 98 THR A CA 1
ATOM 778 C C . THR A 1 98 ? 15.123 4.660 -8.897 1.00 81.19 98 THR A C 1
ATOM 780 O O . THR A 1 98 ? 14.080 4.009 -8.999 1.00 81.19 98 THR A O 1
ATOM 783 N N . HIS A 1 99 ? 15.984 4.482 -7.902 1.00 84.38 99 HIS A N 1
ATOM 784 C CA . HIS A 1 99 ? 15.651 3.711 -6.717 1.00 84.38 99 HIS A CA 1
ATOM 785 C C . HIS A 1 99 ? 14.777 4.551 -5.796 1.00 84.38 99 HIS A C 1
ATOM 787 O O . HIS A 1 99 ? 15.129 5.683 -5.470 1.00 84.38 99 HIS A O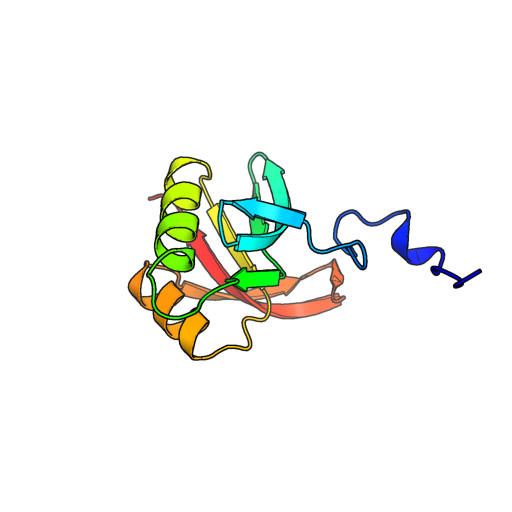 1
ATOM 793 N N . ALA A 1 100 ? 13.670 3.973 -5.355 1.00 85.56 100 ALA A N 1
ATOM 794 C CA . ALA A 1 100 ? 12.772 4.584 -4.397 1.00 85.56 100 ALA A CA 1
ATOM 795 C C . ALA A 1 100 ? 12.557 3.667 -3.199 1.00 85.56 100 ALA A C 1
ATOM 797 O O . ALA A 1 100 ? 12.689 2.441 -3.271 1.00 85.56 100 ALA A O 1
ATOM 798 N N . ASP A 1 101 ? 12.198 4.308 -2.100 1.00 91.75 101 ASP A N 1
ATOM 799 C CA . ASP A 1 101 ? 11.783 3.656 -0.876 1.00 91.75 101 ASP A CA 1
ATOM 800 C C . ASP A 1 101 ? 10.336 3.188 -1.036 1.00 91.75 101 ASP A C 1
ATOM 802 O O . ASP A 1 101 ? 9.414 3.980 -1.253 1.00 91.75 101 ASP A O 1
ATOM 806 N N . VAL A 1 102 ? 10.142 1.873 -0.976 1.00 92.56 102 VAL A N 1
ATOM 807 C CA . VAL A 1 102 ? 8.853 1.221 -1.195 1.00 92.56 102 VAL A CA 1
ATOM 808 C C . VAL A 1 102 ? 8.469 0.443 0.052 1.00 92.56 102 VAL A C 1
ATOM 810 O O . VAL A 1 102 ? 9.189 -0.452 0.491 1.00 92.56 102 VAL A O 1
ATOM 813 N N . TYR A 1 103 ? 7.304 0.752 0.615 1.00 96.12 103 TYR A N 1
ATOM 814 C CA . TYR A 1 103 ? 6.698 -0.095 1.637 1.00 96.12 103 TYR A CA 1
ATOM 815 C C . TYR A 1 103 ? 6.012 -1.270 0.962 1.00 96.12 103 TYR A C 1
ATOM 817 O O . TYR A 1 103 ? 5.099 -1.084 0.158 1.00 96.12 103 TYR A O 1
ATOM 825 N N . VAL A 1 104 ? 6.447 -2.477 1.301 1.00 95.31 104 VAL A N 1
ATOM 826 C CA . VAL A 1 104 ? 5.988 -3.719 0.692 1.00 95.31 104 VAL A CA 1
ATOM 827 C C . VAL A 1 104 ? 5.314 -4.585 1.742 1.00 95.31 104 VAL A C 1
ATOM 829 O O . VAL A 1 104 ? 5.850 -4.793 2.826 1.00 95.31 104 VAL A O 1
ATOM 832 N N . TRP A 1 105 ? 4.157 -5.133 1.399 1.00 96.88 105 TRP A N 1
ATOM 833 C CA . TRP A 1 105 ? 3.542 -6.238 2.124 1.00 96.88 105 TRP A CA 1
ATOM 834 C C . TRP A 1 105 ? 3.375 -7.420 1.176 1.00 96.88 105 TRP A C 1
ATOM 836 O O . TRP A 1 105 ? 3.046 -7.230 0.004 1.00 96.88 105 TRP A O 1
ATOM 846 N N . ARG A 1 106 ? 3.621 -8.631 1.676 1.00 94.25 106 ARG A N 1
ATOM 847 C CA . ARG A 1 106 ? 3.448 -9.890 0.948 1.00 94.25 106 ARG A CA 1
ATOM 848 C C . ARG A 1 106 ? 2.698 -10.875 1.831 1.00 94.25 106 ARG A C 1
ATOM 850 O O . ARG A 1 106 ? 3.024 -10.999 3.013 1.00 94.25 106 ARG A O 1
ATOM 857 N N . ARG A 1 107 ? 1.730 -11.574 1.243 1.00 89.75 107 ARG A N 1
ATOM 858 C CA . ARG A 1 107 ? 1.069 -12.714 1.876 1.00 89.75 107 ARG A CA 1
ATOM 859 C C . ARG A 1 107 ? 2.109 -13.814 2.100 1.00 89.75 107 ARG A C 1
ATOM 861 O O . ARG A 1 107 ? 2.906 -14.083 1.200 1.00 89.75 107 ARG A O 1
ATOM 868 N N . LYS A 1 108 ? 2.137 -14.349 3.320 1.00 76.88 108 LYS A N 1
ATOM 869 C CA . LYS A 1 108 ? 2.988 -15.486 3.684 1.00 76.88 108 LYS A CA 1
ATOM 870 C C . LYS A 1 108 ? 2.480 -16.765 3.039 1.00 76.88 108 LYS A C 1
ATOM 872 O O . LYS A 1 108 ? 1.246 -16.853 2.850 1.00 76.88 108 LYS A O 1
#